Protein AF-A0AAE3VSH5-F1 (afdb_monomer_lite)

pLDDT: mean 86.26, std 16.63, range [45.56, 98.62]

Secondary structure (DSSP, 8-state):
---HHHHHHHHHHHHHHHHHHHHHHHHHHHHHHHHHHHHHHHTT--HHHHHHHHHHHHS-HHHHHHHHHHHHHHHHHTT-SPPP------------

Organism: NCBI:txid649198

Structure (mmCIF, N/CA/C/O backbone):
data_AF-A0AAE3VSH5-F1
#
_entry.id   AF-A0AAE3VSH5-F1
#
loop_
_atom_site.group_PDB
_atom_site.id
_atom_site.type_symbol
_atom_site.label_atom_id
_atom_site.label_alt_id
_atom_site.label_comp_id
_atom_site.label_asym_id
_atom_site.label_entity_id
_atom_site.label_seq_id
_atom_site.pdbx_PDB_ins_code
_atom_site.Cartn_x
_atom_site.Cartn_y
_atom_site.Cartn_z
_atom_site.occupancy
_atom_site.B_iso_or_equiv
_atom_site.auth_seq_id
_atom_site.auth_comp_id
_atom_site.auth_asym_id
_atom_site.auth_atom_id
_atom_site.pdbx_PDB_model_num
ATOM 1 N N . MET A 1 1 ? -21.389 8.449 44.165 1.00 45.56 1 MET A N 1
ATOM 2 C CA . MET A 1 1 ? -20.249 7.560 44.464 1.00 45.56 1 MET A CA 1
ATOM 3 C C . MET A 1 1 ? -19.735 7.010 43.144 1.00 45.56 1 MET A C 1
ATOM 5 O O . MET A 1 1 ? -20.367 6.116 42.600 1.00 45.56 1 MET A O 1
ATOM 9 N N . SER A 1 2 ? -18.686 7.604 42.566 1.00 55.66 2 SER A N 1
ATOM 10 C CA . SER A 1 2 ? -18.068 7.053 41.353 1.00 55.66 2 SER A CA 1
ATOM 11 C C . SER A 1 2 ? -17.207 5.868 41.776 1.00 55.66 2 SER A C 1
ATOM 13 O O . SER A 1 2 ? -16.251 6.038 42.534 1.00 55.66 2 SER A O 1
ATOM 15 N N . GLN A 1 3 ? -17.607 4.660 41.380 1.00 56.12 3 GLN A N 1
ATOM 16 C CA . GLN A 1 3 ? -16.827 3.456 41.634 1.00 56.12 3 GLN A CA 1
ATOM 17 C C . GLN A 1 3 ? -15.505 3.588 40.854 1.00 56.12 3 GLN A C 1
ATOM 19 O O . GLN A 1 3 ? -15.558 3.886 39.661 1.00 56.12 3 GLN A O 1
ATOM 24 N N . PRO A 1 4 ? -14.327 3.349 41.455 1.00 57.56 4 PRO A N 1
ATOM 25 C CA . PRO A 1 4 ? -13.033 3.535 40.782 1.00 57.56 4 PRO A CA 1
ATOM 26 C C . PRO A 1 4 ? -12.847 2.693 39.501 1.00 57.56 4 PRO A C 1
ATOM 28 O O . PRO A 1 4 ? -11.998 3.019 38.679 1.00 57.56 4 PRO A O 1
ATOM 31 N N . GLY A 1 5 ? -13.673 1.661 39.281 1.00 60.91 5 GLY A N 1
ATOM 32 C CA . GLY A 1 5 ? -13.725 0.900 38.025 1.00 60.91 5 GLY A CA 1
ATOM 33 C C . GLY A 1 5 ? -14.567 1.527 36.901 1.00 60.91 5 GLY A C 1
ATOM 34 O O . GLY A 1 5 ? -14.421 1.117 35.757 1.00 60.91 5 GLY A O 1
ATOM 35 N N . GLY A 1 6 ? -15.421 2.516 37.191 1.00 72.31 6 GLY A N 1
ATOM 36 C CA . GLY A 1 6 ? -16.300 3.153 36.200 1.00 72.31 6 GLY A CA 1
ATOM 37 C C . GLY A 1 6 ? -15.537 4.041 35.219 1.00 72.31 6 GLY A C 1
ATOM 38 O O . GLY A 1 6 ? -15.638 3.853 34.015 1.00 72.31 6 GLY A O 1
ATOM 39 N N . VAL A 1 7 ? -14.672 4.926 35.729 1.00 73.44 7 VAL A N 1
ATOM 40 C CA . VAL A 1 7 ? -13.873 5.840 34.886 1.00 73.44 7 VAL A CA 1
ATOM 41 C C . VAL A 1 7 ? -12.892 5.072 33.989 1.00 73.44 7 VAL A C 1
ATOM 43 O O . VAL A 1 7 ? -12.737 5.404 32.817 1.00 73.44 7 VAL A O 1
ATOM 46 N N . ALA A 1 8 ? -12.266 4.012 34.512 1.00 83.25 8 ALA A N 1
ATOM 47 C CA . ALA A 1 8 ? -11.374 3.155 33.731 1.00 83.25 8 ALA A CA 1
ATOM 48 C C . ALA A 1 8 ? -12.130 2.346 32.659 1.00 83.25 8 ALA A C 1
ATOM 50 O O . ALA A 1 8 ? -11.636 2.198 31.541 1.00 83.25 8 ALA A O 1
ATOM 51 N N . ALA A 1 9 ? -13.336 1.857 32.969 1.00 90.44 9 ALA A N 1
ATOM 52 C CA . ALA A 1 9 ? -14.181 1.153 32.006 1.00 90.44 9 ALA A CA 1
ATOM 53 C C . ALA A 1 9 ? -14.695 2.081 30.893 1.00 90.44 9 ALA A C 1
ATOM 55 O O . ALA A 1 9 ? -14.703 1.686 29.729 1.00 90.44 9 ALA A O 1
ATOM 56 N N . ASP A 1 1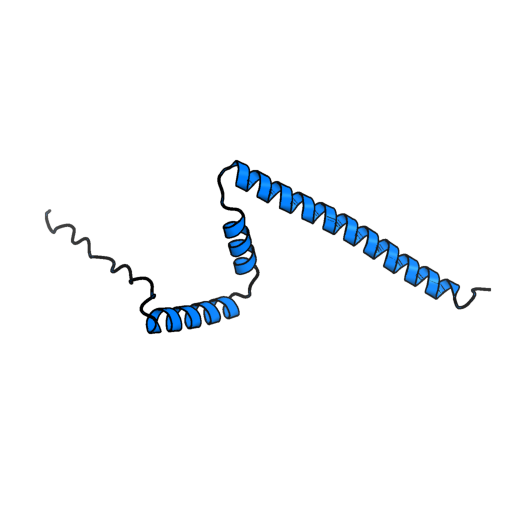0 ? -15.069 3.318 31.224 1.00 92.81 10 ASP A N 1
ATOM 57 C CA . ASP A 1 10 ? -15.532 4.303 30.242 1.00 92.81 10 ASP A CA 1
ATOM 58 C C . ASP A 1 10 ? -14.393 4.757 29.315 1.00 92.81 10 ASP A C 1
ATOM 60 O O . ASP A 1 10 ? -14.587 4.875 28.106 1.00 92.81 10 ASP A O 1
ATOM 64 N N . GLN A 1 11 ? -13.177 4.928 29.847 1.00 93.44 11 GLN A N 1
ATOM 65 C CA . GLN A 1 11 ? -11.999 5.231 29.033 1.00 93.44 11 GLN A CA 1
ATOM 66 C C . GLN A 1 11 ? -11.635 4.072 28.094 1.00 93.44 11 GLN A C 1
ATOM 68 O O . GLN A 1 11 ? -11.328 4.303 26.924 1.00 93.44 11 GLN A O 1
ATOM 73 N N . LEU A 1 12 ? -11.696 2.827 28.580 1.00 94.62 12 LEU A N 1
ATOM 74 C CA . LEU A 1 12 ? -11.484 1.643 27.748 1.00 94.62 12 LEU A CA 1
ATOM 75 C C . LEU A 1 12 ? -12.533 1.556 26.631 1.00 94.62 12 LEU A C 1
ATOM 77 O O . LEU A 1 12 ? -12.162 1.349 25.478 1.00 94.62 12 LEU A O 1
ATOM 81 N N . ARG A 1 13 ? -13.817 1.777 26.948 1.00 95.94 13 ARG A N 1
ATOM 82 C CA . ARG A 1 13 ? -14.902 1.804 25.955 1.00 95.94 13 ARG A CA 1
ATOM 83 C C . ARG A 1 13 ? -14.640 2.855 24.874 1.00 95.94 13 ARG A C 1
ATOM 85 O O . ARG A 1 13 ? -14.698 2.528 23.696 1.00 95.94 13 ARG A O 1
ATOM 92 N N . ALA A 1 14 ? -14.248 4.068 25.263 1.00 96.81 14 ALA A N 1
ATOM 93 C CA . ALA A 1 14 ? -13.931 5.132 24.313 1.00 96.81 14 ALA A CA 1
ATOM 94 C C . ALA A 1 14 ? -12.750 4.783 23.384 1.00 96.81 14 ALA A C 1
ATOM 96 O O . ALA A 1 14 ? -12.746 5.178 22.219 1.00 96.81 14 ALA A O 1
ATOM 97 N N . PHE A 1 15 ? -11.736 4.054 23.867 1.00 97.75 15 PHE A N 1
ATOM 98 C CA . PHE A 1 15 ? -10.660 3.565 22.999 1.00 97.75 15 PHE A CA 1
ATOM 99 C C . PHE A 1 15 ? -11.148 2.492 22.024 1.00 97.75 15 PHE A C 1
ATOM 101 O O . PHE A 1 15 ? -10.797 2.563 20.848 1.00 97.75 15 PHE A O 1
ATOM 108 N N . VAL A 1 16 ? -11.958 1.538 22.490 1.00 98.12 16 VAL A N 1
ATOM 109 C CA . VAL A 1 16 ? -12.511 0.464 21.650 1.00 98.12 16 VAL A CA 1
ATOM 110 C C . VAL A 1 16 ? -13.375 1.040 20.532 1.00 98.12 16 VAL A C 1
ATOM 112 O O . VAL A 1 16 ? -13.082 0.786 19.370 1.00 98.12 16 VAL A O 1
ATOM 115 N N . GLU A 1 17 ? -14.337 1.905 20.856 1.00 98.31 17 GLU A N 1
ATOM 116 C CA . GLU A 1 17 ? -15.232 2.528 19.866 1.00 98.31 17 GLU A CA 1
ATOM 117 C C . GLU A 1 17 ? -14.449 3.316 18.801 1.00 98.31 17 GLU A C 1
ATOM 119 O O . GLU A 1 17 ? -14.755 3.274 17.608 1.00 98.31 17 GLU A O 1
ATOM 124 N N . ARG A 1 18 ? -13.385 4.021 19.212 1.00 98.44 18 ARG A N 1
ATOM 125 C CA . ARG A 1 18 ? -12.506 4.732 18.272 1.00 98.44 18 ARG A CA 1
ATOM 126 C C . ARG A 1 18 ? -11.738 3.779 17.360 1.00 98.44 18 ARG 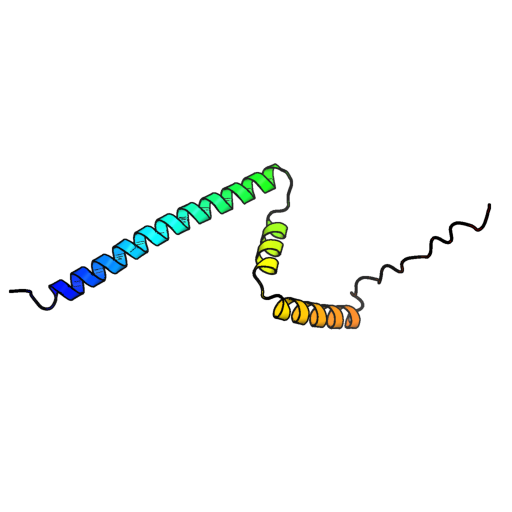A C 1
ATOM 128 O O . ARG A 1 18 ? -11.554 4.108 16.193 1.00 98.44 18 ARG A O 1
ATOM 135 N N . ILE A 1 19 ? -11.261 2.648 17.878 1.00 98.38 19 ILE A N 1
ATOM 136 C CA . ILE A 1 19 ? -10.538 1.644 17.086 1.00 98.38 19 ILE A CA 1
ATOM 137 C C . ILE A 1 19 ? -11.485 0.963 16.098 1.00 98.38 19 ILE A C 1
ATOM 139 O O . ILE A 1 19 ? -11.120 0.827 14.937 1.00 98.38 19 ILE A O 1
ATOM 143 N N . GLU A 1 20 ? -12.692 0.590 16.522 1.00 98.38 20 GLU A N 1
ATOM 144 C CA . GLU A 1 20 ? -13.698 -0.029 15.650 1.00 98.38 20 GLU A CA 1
ATOM 145 C C . GLU A 1 20 ? -14.029 0.877 14.464 1.00 98.38 20 GLU A C 1
ATOM 147 O O . GLU A 1 20 ? -13.938 0.446 13.316 1.00 98.38 20 GLU A O 1
ATOM 152 N N . LYS A 1 21 ? -14.267 2.167 14.724 1.00 98.50 21 LYS A N 1
ATOM 153 C CA . LYS A 1 21 ? -14.477 3.149 13.658 1.00 98.50 21 LYS A CA 1
ATOM 154 C C . LYS A 1 21 ? -13.281 3.239 12.699 1.00 98.50 21 LYS A C 1
ATOM 156 O O . LYS A 1 21 ? -13.460 3.286 11.486 1.00 98.50 21 LYS A O 1
ATOM 161 N N . LEU A 1 22 ? -12.055 3.265 13.226 1.00 98.62 22 LEU A N 1
ATOM 162 C CA . LEU A 1 22 ? -10.846 3.317 12.395 1.00 98.62 22 LEU A CA 1
ATOM 163 C C . LEU A 1 22 ? -10.654 2.039 11.563 1.00 98.62 22 LEU A C 1
ATOM 165 O O . LEU A 1 22 ? -10.159 2.117 10.441 1.00 98.62 22 LEU A O 1
ATOM 169 N N . GLU A 1 23 ? -11.034 0.872 12.083 1.00 98.50 23 GLU A N 1
ATOM 170 C CA . GLU A 1 23 ? -10.993 -0.389 11.335 1.00 98.50 23 GLU A CA 1
ATOM 171 C C . GLU A 1 23 ? -12.048 -0.418 10.215 1.00 98.50 23 GLU A C 1
ATOM 173 O O . GLU A 1 23 ? -11.736 -0.866 9.111 1.00 98.50 23 GLU A O 1
ATOM 178 N N . GLU A 1 24 ? -13.244 0.138 10.429 1.00 98.31 24 GLU A N 1
ATOM 179 C CA . GLU A 1 24 ? -14.252 0.319 9.370 1.00 98.31 24 GLU A CA 1
ATOM 180 C C . GLU A 1 24 ? -13.768 1.270 8.259 1.00 98.31 24 GLU A C 1
ATOM 182 O O . GLU A 1 24 ? -13.876 0.960 7.067 1.00 98.31 24 GLU A O 1
ATOM 187 N N . GLU A 1 25 ? -13.175 2.411 8.630 1.00 98.25 25 GLU A N 1
ATOM 188 C CA . GLU A 1 25 ? -12.594 3.370 7.677 1.00 98.25 25 GLU A CA 1
ATOM 189 C C . GLU A 1 25 ? -11.449 2.725 6.877 1.00 98.25 25 GLU A C 1
ATOM 191 O O . GLU A 1 25 ? -11.383 2.835 5.650 1.00 98.25 25 GLU A O 1
ATOM 196 N N . LYS A 1 26 ? -10.569 1.981 7.555 1.00 97.88 26 LYS A N 1
ATOM 197 C CA . LYS A 1 26 ? -9.476 1.224 6.931 1.00 97.88 26 LYS A CA 1
ATOM 198 C C . LYS A 1 26 ? -9.996 0.157 5.971 1.00 97.88 26 LYS A C 1
ATOM 200 O O . LYS A 1 26 ? -9.396 -0.028 4.912 1.00 97.88 26 LYS A O 1
ATOM 205 N N . GLN A 1 27 ? -11.079 -0.536 6.319 1.00 97.94 27 GLN A N 1
ATOM 206 C CA . GLN A 1 27 ? -11.696 -1.535 5.452 1.00 97.94 27 GLN A CA 1
ATOM 207 C C . GLN A 1 27 ? -12.275 -0.888 4.189 1.00 97.94 27 GLN A C 1
ATOM 209 O O . GLN A 1 27 ? -11.986 -1.357 3.092 1.00 97.94 27 GLN A O 1
ATOM 214 N N . THR A 1 28 ? -12.983 0.234 4.336 1.00 98.38 28 THR A N 1
ATOM 215 C CA . THR A 1 28 ? -13.514 1.016 3.205 1.00 98.38 28 THR A CA 1
ATOM 216 C C . THR A 1 28 ? -12.395 1.422 2.243 1.00 98.38 28 THR A C 1
ATOM 218 O O . THR A 1 28 ? -12.448 1.113 1.057 1.00 98.38 28 THR A O 1
ATOM 221 N N . ILE A 1 29 ? -11.306 1.996 2.766 1.00 98.31 29 ILE A N 1
ATOM 222 C CA . ILE A 1 29 ? -10.135 2.373 1.958 1.00 98.31 29 ILE A CA 1
ATOM 223 C C . ILE A 1 29 ? -9.498 1.146 1.288 1.00 98.31 29 ILE A C 1
ATOM 225 O O . ILE A 1 29 ? -9.025 1.216 0.152 1.00 98.31 29 ILE A O 1
ATOM 229 N N . ALA A 1 30 ? -9.433 0.010 1.988 1.00 98.06 30 ALA A N 1
ATOM 230 C CA . ALA A 1 30 ? -8.872 -1.214 1.432 1.00 98.06 30 ALA A CA 1
ATOM 231 C C . ALA A 1 30 ? -9.705 -1.747 0.260 1.00 98.06 30 ALA A C 1
ATOM 233 O O . ALA A 1 30 ? -9.125 -2.285 -0.686 1.00 98.06 30 ALA A O 1
ATOM 234 N N . ASP A 1 31 ? -11.027 -1.601 0.316 1.00 98.56 31 ASP A N 1
ATOM 235 C CA . ASP A 1 31 ? -11.930 -1.995 -0.761 1.00 98.56 31 ASP A CA 1
ATOM 236 C C . ASP A 1 31 ? -11.834 -1.032 -1.952 1.00 98.56 31 ASP A C 1
ATOM 238 O O . ASP A 1 31 ? -11.607 -1.502 -3.066 1.00 98.56 31 ASP A O 1
ATOM 242 N N . ASP A 1 32 ? -11.782 0.283 -1.721 1.00 98.62 32 ASP A N 1
ATOM 243 C CA . ASP A 1 32 ? -11.522 1.272 -2.781 1.00 98.62 32 ASP A CA 1
ATOM 244 C C . ASP A 1 32 ? -10.204 0.979 -3.527 1.00 98.62 32 ASP A C 1
ATOM 246 O O . ASP A 1 32 ? -10.124 1.012 -4.757 1.00 98.62 32 ASP A O 1
ATOM 250 N N . ILE A 1 33 ? -9.141 0.621 -2.795 1.00 98.38 33 ILE A N 1
ATOM 251 C CA . ILE A 1 33 ? -7.857 0.229 -3.396 1.00 98.38 33 ILE A CA 1
ATOM 252 C C . ILE A 1 33 ? -8.007 -1.033 -4.260 1.00 98.38 33 ILE A C 1
ATOM 254 O O . ILE A 1 33 ? -7.356 -1.142 -5.305 1.00 98.38 33 ILE A O 1
ATOM 258 N N . LYS A 1 34 ? -8.810 -2.018 -3.834 1.00 98.19 34 LYS A N 1
ATOM 259 C CA . LYS A 1 34 ? -9.049 -3.234 -4.630 1.00 98.19 34 LYS A CA 1
ATOM 260 C C . LYS A 1 34 ? -9.779 -2.896 -5.922 1.00 98.19 34 LYS A C 1
ATOM 262 O O . LYS A 1 34 ? -9.369 -3.418 -6.959 1.00 98.19 34 LYS A O 1
ATOM 267 N N . ASP A 1 35 ? -10.774 -2.020 -5.864 1.00 98.56 35 ASP A N 1
ATOM 268 C CA . ASP A 1 35 ? -11.558 -1.608 -7.026 1.00 98.56 35 ASP A CA 1
ATOM 269 C C . ASP A 1 35 ? -10.689 -0.884 -8.058 1.00 98.56 35 ASP A C 1
ATOM 271 O O . ASP A 1 35 ? -10.720 -1.242 -9.235 1.00 98.56 35 ASP A O 1
ATOM 275 N N . VAL A 1 36 ? -9.785 0.002 -7.625 1.00 98.56 36 VAL A N 1
ATOM 276 C CA . VAL A 1 36 ? -8.799 0.639 -8.521 1.00 98.56 36 VAL A CA 1
ATOM 277 C C . VAL A 1 36 ? -7.892 -0.394 -9.198 1.00 98.56 36 VAL A C 1
ATOM 279 O O . VAL A 1 36 ? -7.613 -0.307 -10.396 1.00 98.56 36 VAL A O 1
ATOM 282 N N . TYR A 1 37 ? -7.417 -1.408 -8.465 1.00 98.50 37 TYR A N 1
ATOM 283 C CA . TYR A 1 37 ? -6.633 -2.480 -9.086 1.00 98.50 37 TYR A CA 1
ATOM 284 C C . TYR A 1 37 ? -7.478 -3.334 -10.042 1.00 98.50 37 TYR A C 1
ATOM 286 O O . TYR A 1 37 ? -6.962 -3.781 -11.068 1.00 98.50 37 TYR A O 1
ATOM 294 N N . ALA A 1 38 ? -8.752 -3.576 -9.735 1.00 98.50 38 ALA A N 1
ATOM 295 C CA . ALA A 1 38 ? -9.658 -4.305 -10.615 1.00 98.50 38 ALA A CA 1
ATOM 296 C C . ALA A 1 38 ? -9.913 -3.532 -11.919 1.00 98.50 38 ALA A C 1
ATOM 298 O O . ALA A 1 38 ? -9.798 -4.113 -12.999 1.00 98.50 38 ALA A O 1
ATOM 299 N N . GLU A 1 39 ? -10.153 -2.224 -11.831 1.00 98.62 39 GLU A N 1
ATOM 300 C CA . GLU A 1 39 ? -10.273 -1.322 -12.976 1.00 98.62 39 GLU A CA 1
ATOM 301 C C . GLU A 1 39 ? -8.990 -1.315 -13.817 1.00 98.62 39 GLU A C 1
ATOM 303 O O . GLU A 1 39 ? -9.036 -1.500 -15.033 1.00 98.62 39 GLU A O 1
ATOM 308 N N . ALA A 1 40 ? -7.821 -1.180 -13.186 1.00 98.62 40 ALA A N 1
ATOM 309 C CA . ALA A 1 40 ? -6.544 -1.227 -13.893 1.00 98.62 40 ALA A CA 1
ATOM 310 C C . ALA A 1 40 ? -6.358 -2.559 -14.642 1.00 98.62 40 ALA A C 1
ATOM 312 O O . ALA A 1 40 ? -5.932 -2.576 -15.797 1.00 98.62 40 ALA A O 1
ATOM 313 N N . LYS A 1 41 ? -6.740 -3.682 -14.022 1.00 98.31 41 LYS A N 1
ATOM 314 C CA . LYS A 1 41 ? -6.710 -4.997 -14.673 1.00 98.31 41 LYS A CA 1
ATOM 315 C C . LYS A 1 41 ? -7.654 -5.063 -15.876 1.00 98.31 41 LYS A C 1
ATOM 317 O O . LYS A 1 41 ? -7.266 -5.606 -16.907 1.00 98.31 41 LYS A O 1
ATOM 322 N N . ALA A 1 42 ? -8.868 -4.523 -15.760 1.00 98.38 42 ALA A N 1
ATOM 323 C CA . ALA A 1 42 ? -9.837 -4.474 -16.857 1.00 98.38 42 ALA A CA 1
ATOM 324 C C . ALA A 1 42 ? -9.335 -3.619 -18.036 1.00 98.38 42 ALA A C 1
ATOM 326 O O . ALA A 1 42 ? -9.586 -3.958 -19.189 1.00 98.38 42 ALA A O 1
ATOM 327 N N . ASN A 1 43 ? -8.553 -2.578 -17.746 1.00 98.56 43 ASN A N 1
ATOM 328 C CA . ASN A 1 43 ? -7.884 -1.732 -18.736 1.00 98.56 43 ASN A CA 1
ATOM 329 C C . ASN A 1 43 ? -6.562 -2.319 -19.279 1.00 98.56 43 ASN A C 1
ATOM 331 O O . ASN A 1 43 ? -5.865 -1.660 -20.047 1.00 98.56 43 ASN A O 1
ATOM 335 N N . GLY A 1 44 ? -6.200 -3.552 -18.902 1.00 98.06 44 GLY A N 1
ATOM 336 C CA . GLY A 1 44 ? -5.039 -4.265 -19.447 1.00 98.06 44 GLY A CA 1
ATOM 337 C C . GLY A 1 44 ? -3.710 -4.034 -18.719 1.00 98.06 44 GLY A C 1
ATOM 338 O O . GLY A 1 44 ? -2.673 -4.485 -19.203 1.00 98.06 44 GLY A O 1
ATOM 339 N N . TYR A 1 45 ? -3.704 -3.377 -17.557 1.00 98.56 45 TYR A N 1
ATOM 340 C CA . TYR A 1 45 ? -2.487 -3.196 -16.762 1.00 98.56 45 TYR A CA 1
ATOM 341 C C . TYR A 1 45 ? -2.149 -4.431 -15.911 1.00 98.56 45 TYR A C 1
ATOM 343 O O . TYR A 1 45 ? -3.022 -5.084 -15.330 1.00 98.56 45 TYR A O 1
ATOM 351 N N . ASP A 1 46 ? -0.850 -4.710 -15.749 1.00 98.00 46 ASP A N 1
ATOM 352 C CA . ASP A 1 46 ? -0.371 -5.723 -14.806 1.00 98.00 46 ASP A CA 1
ATOM 353 C C . ASP A 1 46 ? -0.378 -5.176 -13.367 1.00 98.00 46 ASP A C 1
ATOM 355 O O . ASP A 1 46 ? 0.525 -4.468 -12.908 1.00 98.00 46 ASP A O 1
ATOM 359 N N . THR A 1 47 ? -1.409 -5.560 -12.617 1.00 97.88 47 THR A N 1
ATOM 360 C CA . THR A 1 47 ? -1.585 -5.145 -11.219 1.00 97.88 47 THR A CA 1
ATOM 361 C C . THR A 1 47 ? -0.489 -5.649 -10.274 1.00 97.88 47 THR A C 1
ATOM 363 O O . THR A 1 47 ? -0.240 -5.014 -9.246 1.00 97.88 47 THR A O 1
ATOM 366 N N . LYS A 1 48 ? 0.208 -6.751 -10.591 1.00 97.19 48 LYS A N 1
ATOM 367 C CA . LYS A 1 48 ? 1.336 -7.251 -9.789 1.00 97.19 48 LYS A CA 1
ATOM 368 C C . LYS A 1 48 ? 2.516 -6.292 -9.896 1.00 97.19 48 LYS A C 1
ATOM 370 O O . LYS A 1 48 ? 3.095 -5.932 -8.870 1.00 97.19 48 LYS A O 1
ATOM 375 N N . ILE A 1 49 ? 2.820 -5.833 -11.109 1.00 98.12 49 ILE A N 1
ATOM 376 C CA . ILE A 1 49 ? 3.866 -4.832 -11.347 1.00 98.12 49 ILE A CA 1
ATOM 377 C C . ILE A 1 49 ? 3.475 -3.490 -10.723 1.00 98.12 49 ILE A C 1
ATOM 379 O O . ILE A 1 49 ? 4.280 -2.884 -10.019 1.00 98.12 49 ILE A O 1
ATOM 383 N N . MET A 1 50 ? 2.217 -3.058 -10.850 1.00 98.00 50 MET A N 1
ATOM 384 C CA . MET A 1 50 ? 1.754 -1.828 -10.192 1.00 98.00 50 MET A CA 1
ATOM 385 C C . MET A 1 50 ? 1.933 -1.870 -8.666 1.00 98.00 50 MET A C 1
ATOM 387 O O . MET A 1 50 ? 2.376 -0.889 -8.071 1.00 98.00 50 MET A O 1
ATOM 391 N N . ARG A 1 51 ? 1.638 -3.001 -8.007 1.00 97.44 51 ARG A N 1
ATOM 392 C CA . ARG A 1 51 ? 1.884 -3.167 -6.560 1.00 97.44 51 ARG A CA 1
ATOM 393 C C . ARG A 1 51 ? 3.367 -3.053 -6.211 1.00 97.44 51 ARG A C 1
ATOM 395 O O . ARG A 1 51 ? 3.700 -2.451 -5.190 1.00 97.44 51 ARG A O 1
ATOM 402 N N . GLN A 1 52 ? 4.253 -3.593 -7.051 1.00 95.75 52 GLN A N 1
ATOM 403 C CA . GLN A 1 52 ? 5.698 -3.425 -6.879 1.00 95.75 52 GLN A CA 1
ATOM 404 C C . GLN A 1 52 ? 6.097 -1.952 -6.994 1.00 95.75 52 GLN A C 1
ATOM 406 O O . GLN A 1 52 ? 6.794 -1.462 -6.112 1.00 95.75 52 GLN A O 1
ATOM 411 N N . VAL A 1 53 ? 5.591 -1.229 -7.998 1.00 95.75 53 VAL A N 1
ATOM 412 C CA . VAL A 1 53 ? 5.841 0.212 -8.168 1.00 95.75 53 VAL A CA 1
ATOM 413 C C . VAL A 1 53 ? 5.357 1.005 -6.954 1.00 95.75 53 VAL A C 1
ATOM 415 O O . VAL A 1 53 ? 6.103 1.825 -6.427 1.00 95.75 53 VAL A O 1
ATOM 418 N N . VAL A 1 54 ? 4.145 0.746 -6.453 1.00 95.88 54 VAL A N 1
ATOM 419 C CA . VAL A 1 54 ? 3.628 1.420 -5.248 1.00 95.88 54 VAL A CA 1
ATOM 420 C C . VAL A 1 54 ? 4.519 1.144 -4.036 1.00 95.88 54 VAL A C 1
ATOM 422 O O . VAL A 1 54 ? 4.807 2.064 -3.275 1.00 95.88 54 VAL A O 1
ATOM 425 N N . ARG A 1 55 ? 4.992 -0.096 -3.859 1.00 93.44 55 ARG A N 1
ATOM 426 C CA . ARG A 1 55 ? 5.924 -0.444 -2.777 1.00 93.44 55 ARG A CA 1
ATOM 427 C C . ARG A 1 55 ? 7.255 0.290 -2.918 1.00 93.44 55 ARG A C 1
ATOM 429 O O . ARG A 1 55 ? 7.699 0.874 -1.939 1.00 93.44 55 ARG A O 1
ATOM 436 N N . LEU A 1 56 ? 7.846 0.298 -4.114 1.00 90.00 56 LEU A N 1
ATOM 437 C CA . LEU A 1 56 ? 9.082 1.034 -4.393 1.00 90.00 56 LEU A CA 1
ATOM 438 C C . LEU A 1 56 ? 8.903 2.515 -4.061 1.00 90.00 56 LEU A C 1
ATOM 440 O O . LEU A 1 56 ? 9.700 3.079 -3.329 1.00 90.00 56 LEU A O 1
ATOM 444 N N . ARG A 1 57 ? 7.799 3.130 -4.501 1.00 92.06 57 ARG A N 1
ATOM 445 C CA . ARG A 1 57 ? 7.499 4.549 -4.245 1.00 92.06 57 ARG A CA 1
ATOM 446 C C . ARG A 1 57 ? 7.300 4.897 -2.768 1.00 92.06 57 ARG A C 1
ATOM 448 O O . ARG A 1 57 ? 7.438 6.067 -2.432 1.00 92.06 57 ARG A O 1
ATOM 455 N N . LYS A 1 58 ? 6.966 3.922 -1.917 1.00 92.62 58 LYS A N 1
ATOM 456 C CA . LYS A 1 58 ? 6.853 4.099 -0.460 1.00 92.62 58 LYS A CA 1
ATOM 457 C C . LYS A 1 58 ? 8.197 4.024 0.267 1.00 92.62 58 LYS A C 1
ATOM 459 O O . LYS A 1 58 ? 8.267 4.484 1.399 1.00 92.62 58 LYS A O 1
ATOM 464 N N . GLN A 1 59 ? 9.219 3.420 -0.339 1.00 87.81 59 GLN A N 1
ATOM 465 C CA . GLN A 1 59 ? 10.555 3.341 0.254 1.00 87.81 59 GLN A CA 1
ATOM 466 C C . GLN A 1 59 ? 11.239 4.705 0.228 1.00 87.81 59 GLN A C 1
ATOM 468 O O . GLN A 1 59 ? 11.040 5.475 -0.723 1.00 87.81 59 GLN A O 1
ATOM 473 N N . ASP A 1 60 ? 12.069 4.956 1.241 1.00 90.94 60 ASP A N 1
ATOM 474 C CA . ASP A 1 60 ? 12.918 6.139 1.305 1.00 90.94 60 ASP A CA 1
ATOM 475 C C . ASP A 1 60 ? 13.834 6.229 0.074 1.00 90.94 60 ASP A C 1
ATOM 477 O O . ASP A 1 60 ? 14.271 5.218 -0.485 1.00 90.94 60 ASP A O 1
ATOM 481 N N . SER A 1 61 ? 14.082 7.453 -0.393 1.00 87.56 61 SER A N 1
ATOM 482 C CA . SER A 1 61 ? 14.852 7.665 -1.619 1.00 87.56 61 SER A CA 1
ATOM 483 C C . SER A 1 61 ? 16.320 7.281 -1.453 1.00 87.56 61 SER A C 1
ATOM 485 O O . SER A 1 61 ? 16.906 6.787 -2.414 1.00 87.56 61 SER A O 1
ATOM 487 N N . ALA A 1 62 ? 16.914 7.512 -0.281 1.00 89.69 62 ALA A N 1
ATOM 488 C CA . ALA A 1 62 ? 18.310 7.180 -0.031 1.00 89.69 62 ALA A CA 1
ATOM 489 C C . ALA A 1 62 ? 18.482 5.663 0.097 1.00 89.69 62 ALA A C 1
ATOM 491 O O . ALA A 1 62 ? 19.331 5.094 -0.585 1.00 89.69 62 ALA A O 1
ATOM 492 N N . GLU A 1 63 ? 17.607 4.996 0.861 1.00 89.50 63 GLU A N 1
ATOM 493 C CA . GLU A 1 63 ? 17.604 3.527 0.959 1.00 89.50 63 GLU A CA 1
ATOM 494 C C . GLU A 1 63 ? 17.431 2.864 -0.415 1.00 89.50 63 GLU A C 1
ATOM 496 O O . GLU A 1 63 ? 18.086 1.867 -0.722 1.00 89.50 63 GLU 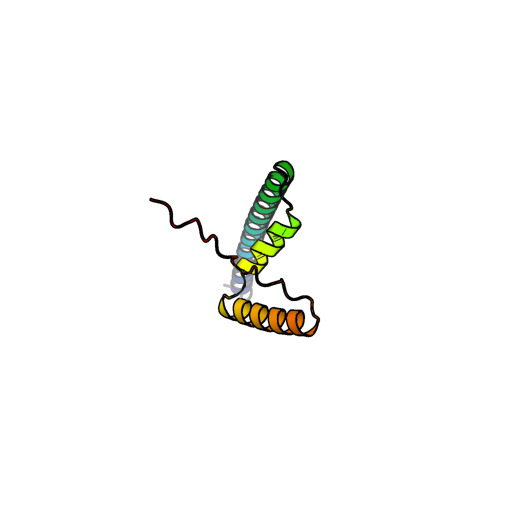A O 1
ATOM 501 N N . ARG A 1 64 ? 16.566 3.425 -1.272 1.00 88.69 64 ARG A N 1
ATOM 502 C CA . ARG A 1 64 ? 16.363 2.909 -2.631 1.00 88.69 64 ARG A CA 1
ATOM 503 C C . ARG A 1 64 ? 17.611 3.063 -3.495 1.00 88.69 64 ARG A C 1
ATOM 505 O O . ARG A 1 64 ? 17.985 2.108 -4.164 1.00 88.69 64 ARG A O 1
ATOM 512 N N . GLN A 1 65 ? 18.248 4.232 -3.474 1.00 89.81 65 GLN A N 1
ATOM 513 C CA . GLN A 1 65 ? 19.467 4.489 -4.249 1.00 89.81 65 GLN A CA 1
ATOM 514 C C . GLN A 1 65 ? 20.623 3.589 -3.802 1.00 89.81 65 GLN A C 1
ATOM 516 O O . GLN A 1 65 ? 21.349 3.063 -4.641 1.00 89.81 65 GLN A O 1
ATOM 521 N N . GLU A 1 66 ? 20.767 3.365 -2.495 1.00 91.44 66 GLU A N 1
ATOM 522 C CA . GLU A 1 66 ? 21.767 2.443 -1.955 1.00 91.44 66 GLU A CA 1
ATOM 523 C C . GLU A 1 66 ? 21.512 1.004 -2.426 1.00 91.44 66 GLU A C 1
ATOM 525 O O . GLU A 1 66 ? 22.422 0.340 -2.927 1.00 91.44 66 GLU A O 1
ATOM 530 N N . GLN A 1 67 ? 20.264 0.531 -2.337 1.00 88.75 67 GLN A N 1
ATOM 531 C CA . GLN A 1 67 ? 19.886 -0.798 -2.825 1.00 88.75 67 GLN A CA 1
ATOM 532 C C . GLN A 1 67 ? 20.090 -0.943 -4.337 1.00 88.75 67 GLN A C 1
ATOM 534 O O . GLN A 1 67 ? 20.567 -1.987 -4.779 1.00 88.75 67 GLN A O 1
ATOM 539 N N . GLU A 1 68 ? 19.754 0.080 -5.125 1.00 89.81 68 GLU A N 1
ATOM 540 C CA . GLU A 1 68 ? 19.970 0.096 -6.575 1.00 89.81 68 GLU A CA 1
ATOM 541 C C . GLU A 1 68 ? 21.464 0.023 -6.921 1.00 89.81 68 GLU A C 1
ATOM 543 O O . GLU A 1 68 ? 21.845 -0.793 -7.758 1.00 89.81 68 GLU A O 1
ATOM 548 N N . ALA A 1 69 ? 22.321 0.784 -6.232 1.00 92.38 69 ALA A N 1
ATOM 549 C CA . ALA A 1 69 ? 23.768 0.748 -6.444 1.00 92.38 69 ALA A CA 1
ATOM 550 C C . ALA A 1 69 ? 24.378 -0.625 -6.105 1.00 92.38 69 ALA A C 1
ATOM 552 O O . ALA A 1 69 ? 25.212 -1.147 -6.848 1.00 92.38 69 ALA A O 1
ATOM 553 N N . LEU A 1 70 ? 23.946 -1.241 -4.999 1.00 93.81 70 LEU A N 1
ATOM 554 C CA . LEU A 1 70 ? 24.387 -2.585 -4.617 1.00 93.81 70 LEU A CA 1
ATOM 555 C C . LEU A 1 70 ? 23.896 -3.653 -5.601 1.00 93.81 70 LEU A C 1
ATOM 557 O O . LEU A 1 70 ? 24.645 -4.568 -5.949 1.00 93.81 70 LEU A O 1
ATOM 561 N N . LEU A 1 71 ? 22.645 -3.541 -6.055 1.00 92.25 71 LEU A N 1
ATOM 562 C CA . LEU A 1 71 ? 22.069 -4.457 -7.032 1.00 92.25 71 LEU A CA 1
ATOM 563 C C . LEU A 1 71 ? 22.829 -4.391 -8.357 1.00 92.25 71 LEU A C 1
ATOM 565 O O . LEU A 1 71 ? 23.165 -5.439 -8.905 1.00 92.25 71 LEU A O 1
ATOM 569 N N . ASP A 1 72 ? 23.127 -3.185 -8.839 1.00 92.00 72 ASP A N 1
ATOM 570 C CA . ASP A 1 72 ? 23.880 -2.970 -10.073 1.00 92.00 72 ASP A CA 1
ATOM 571 C C . ASP A 1 72 ? 25.298 -3.551 -9.980 1.00 92.00 72 ASP A C 1
ATOM 573 O O . ASP A 1 72 ? 25.718 -4.309 -10.855 1.00 92.00 72 ASP A O 1
ATOM 577 N N . LEU A 1 73 ? 25.993 -3.327 -8.857 1.00 92.44 73 LEU A N 1
ATOM 578 C CA . LEU A 1 73 ? 27.303 -3.930 -8.590 1.00 92.44 73 LEU 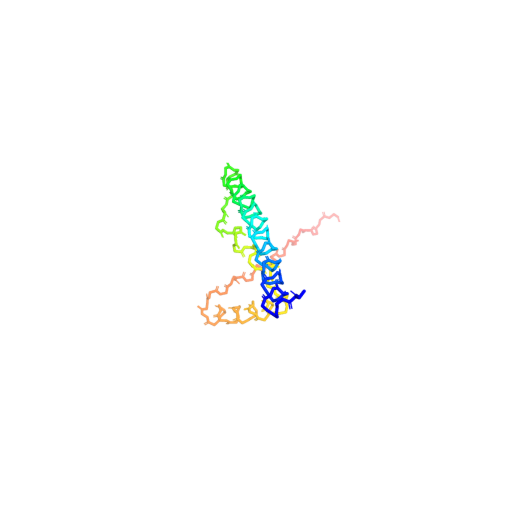A CA 1
ATOM 579 C C . LEU A 1 73 ? 27.259 -5.466 -8.680 1.00 92.44 73 LEU A C 1
ATOM 581 O O . LEU A 1 73 ? 28.133 -6.085 -9.294 1.00 92.44 73 LEU A O 1
ATOM 585 N N . TYR A 1 74 ? 26.244 -6.095 -8.084 1.00 94.06 74 TYR A N 1
ATOM 586 C CA . TYR A 1 74 ? 26.082 -7.549 -8.135 1.00 94.06 74 TYR A CA 1
ATOM 587 C C . TYR A 1 74 ? 25.673 -8.050 -9.520 1.00 94.06 74 TYR A C 1
ATOM 589 O O . TYR A 1 74 ? 26.199 -9.064 -9.976 1.00 94.06 74 TYR A O 1
ATOM 597 N N . MET A 1 75 ? 24.791 -7.343 -10.226 1.00 93.50 75 MET A N 1
ATOM 598 C CA . MET A 1 75 ? 24.432 -7.678 -11.604 1.00 93.50 75 MET A CA 1
ATOM 599 C C . MET A 1 75 ? 25.647 -7.598 -12.528 1.00 93.50 75 MET A C 1
ATOM 601 O O . MET A 1 75 ? 25.857 -8.510 -13.328 1.00 93.50 75 MET A O 1
ATOM 605 N N . HIS A 1 76 ? 26.483 -6.571 -12.381 1.00 91.88 76 HIS A N 1
ATOM 606 C CA . HIS A 1 76 ? 27.734 -6.437 -13.120 1.00 91.88 76 HIS A CA 1
ATOM 607 C C . HIS A 1 76 ? 28.693 -7.597 -12.827 1.00 91.88 76 HIS A C 1
ATOM 609 O O . HIS A 1 76 ? 29.202 -8.224 -13.754 1.00 91.88 76 HIS A O 1
ATOM 615 N N . ALA A 1 77 ? 28.890 -7.947 -11.552 1.00 92.81 77 ALA A N 1
ATOM 616 C CA . ALA A 1 77 ? 29.736 -9.077 -11.163 1.00 92.81 77 ALA A CA 1
ATOM 617 C C . ALA A 1 77 ? 29.248 -10.426 -11.729 1.00 92.81 77 ALA A C 1
ATOM 619 O O . ALA A 1 77 ? 30.059 -11.308 -12.005 1.00 92.81 77 ALA A O 1
ATOM 620 N N . LEU A 1 78 ? 27.935 -10.582 -11.921 1.00 95.12 78 LEU A N 1
ATOM 621 C CA . LEU A 1 78 ? 27.316 -11.782 -12.490 1.00 95.12 78 LEU A CA 1
ATOM 622 C C . LEU A 1 78 ? 27.182 -11.743 -14.024 1.00 95.12 78 LEU A C 1
ATOM 624 O O . LEU A 1 78 ? 26.640 -12.683 -14.602 1.00 95.12 78 LEU A O 1
ATOM 628 N N . GLY A 1 79 ? 27.636 -10.677 -14.694 1.00 90.56 79 GLY A N 1
ATOM 629 C CA . GLY A 1 79 ? 27.465 -10.505 -16.143 1.00 90.56 79 GLY A CA 1
ATOM 630 C C . GLY A 1 79 ? 26.005 -10.311 -16.578 1.00 90.56 79 GLY A C 1
ATOM 631 O O . GLY A 1 79 ? 25.668 -10.523 -17.739 1.00 90.56 79 GLY A O 1
ATOM 632 N N . MET A 1 80 ? 25.132 -9.930 -15.643 1.00 89.56 80 MET A N 1
ATOM 633 C CA . MET A 1 80 ? 23.705 -9.659 -15.851 1.00 89.56 80 MET A CA 1
ATOM 634 C C . MET A 1 80 ? 23.395 -8.159 -15.934 1.00 89.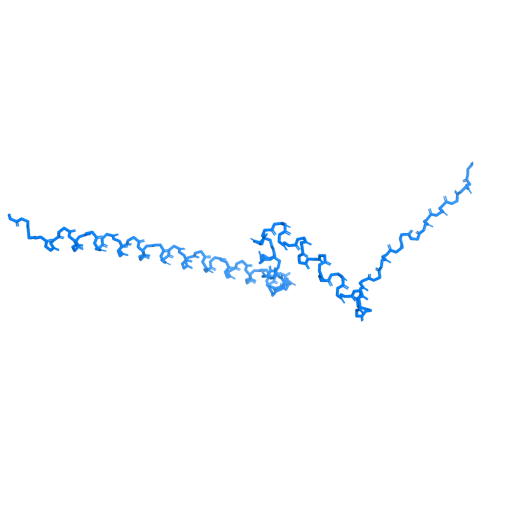56 80 MET A C 1
ATOM 636 O O . MET A 1 80 ? 22.223 -7.786 -16.008 1.00 89.56 80 MET A O 1
ATOM 640 N N . ALA A 1 81 ? 24.416 -7.297 -15.873 1.00 78.94 81 ALA A N 1
ATOM 641 C CA . ALA A 1 81 ? 24.232 -5.859 -15.999 1.00 78.94 81 ALA A CA 1
ATOM 642 C C . ALA A 1 81 ? 23.537 -5.536 -17.322 1.00 78.94 81 ALA A C 1
ATOM 644 O O . ALA A 1 81 ? 23.831 -6.121 -18.370 1.00 78.94 81 ALA A O 1
ATOM 645 N N . ARG A 1 82 ? 22.591 -4.597 -17.260 1.00 68.81 82 ARG A N 1
ATOM 646 C CA . ARG A 1 82 ? 21.949 -4.084 -18.464 1.00 68.81 82 ARG A CA 1
ATOM 647 C C . ARG A 1 82 ? 23.060 -3.502 -19.343 1.00 68.81 82 ARG A C 1
ATOM 649 O O . ARG A 1 82 ? 23.837 -2.701 -18.822 1.00 68.81 82 ARG A O 1
ATOM 656 N N . PRO A 1 83 ? 23.167 -3.884 -20.629 1.00 64.38 83 PRO A N 1
ATOM 657 C CA . PRO A 1 83 ? 24.136 -3.247 -21.503 1.00 64.38 83 PRO A CA 1
ATOM 658 C C . PRO A 1 83 ? 23.877 -1.745 -21.447 1.00 64.38 83 PRO A C 1
ATOM 660 O O . PRO A 1 83 ? 22.722 -1.316 -21.572 1.00 64.38 83 PRO A O 1
ATOM 663 N N . ALA A 1 84 ? 24.930 -0.966 -21.190 1.00 60.53 84 ALA A N 1
ATOM 664 C CA . ALA A 1 84 ? 24.869 0.467 -21.402 1.00 60.53 84 ALA A CA 1
ATOM 665 C C . ALA A 1 84 ? 24.354 0.643 -22.830 1.00 60.53 84 ALA A C 1
ATOM 667 O O . ALA A 1 84 ? 24.921 0.076 -23.765 1.00 60.53 84 ALA A O 1
ATOM 668 N N . ILE A 1 85 ? 23.215 1.314 -22.989 1.00 62.16 85 ILE A N 1
ATOM 669 C CA . ILE A 1 85 ? 22.814 1.757 -24.315 1.00 62.16 85 ILE A CA 1
ATOM 670 C C . ILE A 1 85 ? 23.875 2.794 -24.662 1.00 62.16 85 ILE A C 1
ATOM 672 O O . ILE A 1 85 ? 23.851 3.901 -24.135 1.00 62.16 85 ILE A O 1
ATOM 676 N N . GLU A 1 86 ? 24.884 2.376 -25.420 1.00 57.56 86 GLU A N 1
ATOM 677 C CA . GLU A 1 86 ? 25.790 3.295 -26.081 1.00 57.56 86 GLU A CA 1
ATOM 678 C C . GLU A 1 86 ? 24.890 4.120 -27.001 1.00 57.56 86 GLU A C 1
ATOM 680 O O . GLU A 1 86 ? 24.274 3.578 -27.921 1.00 57.56 86 GLU A O 1
ATOM 685 N N . ASP A 1 87 ? 24.711 5.402 -26.674 1.00 54.84 87 ASP A N 1
ATOM 686 C CA . ASP A 1 87 ? 24.122 6.378 -27.584 1.0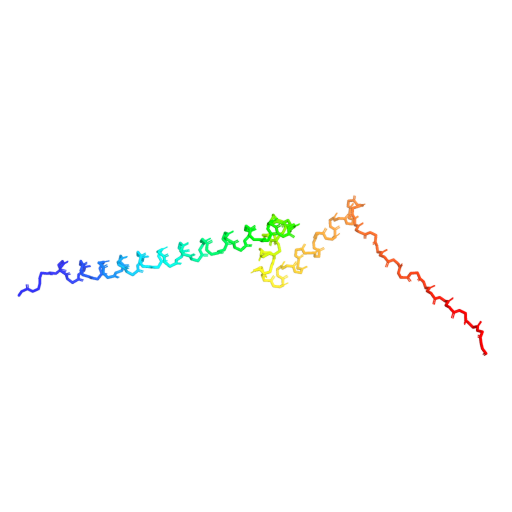0 54.84 87 ASP A CA 1
ATOM 687 C C . ASP A 1 87 ? 25.043 6.448 -28.809 1.00 54.84 87 ASP A C 1
ATOM 689 O O . ASP A 1 87 ? 26.000 7.225 -28.859 1.00 54.84 87 ASP A O 1
ATOM 693 N N . ASP A 1 88 ? 24.796 5.550 -29.761 1.00 51.81 88 ASP A N 1
ATOM 694 C CA . ASP A 1 88 ? 25.507 5.481 -31.023 1.00 51.81 88 ASP A CA 1
ATOM 695 C C . ASP A 1 88 ? 25.219 6.779 -31.781 1.00 51.81 88 ASP A C 1
ATOM 697 O O . ASP A 1 88 ? 24.071 7.185 -32.000 1.00 51.81 88 ASP A O 1
ATOM 701 N N . GLN A 1 89 ? 26.294 7.496 -32.072 1.00 50.97 89 GLN A N 1
ATOM 702 C CA . GLN A 1 89 ? 26.282 8.862 -32.557 1.00 50.97 89 GLN A CA 1
ATOM 703 C C . GLN A 1 89 ? 25.551 8.931 -33.899 1.00 50.97 89 GLN A C 1
ATOM 705 O O . GLN A 1 89 ? 26.042 8.446 -34.916 1.00 50.97 89 GLN A O 1
ATOM 710 N N . ALA A 1 90 ? 24.405 9.612 -33.941 1.00 51.69 90 ALA A N 1
ATOM 711 C CA . ALA A 1 90 ? 23.863 10.103 -35.199 1.00 51.69 90 ALA A CA 1
ATOM 712 C C . ALA A 1 90 ? 24.703 11.308 -35.655 1.00 51.69 90 ALA A C 1
ATOM 714 O O . ALA A 1 90 ? 24.289 12.462 -35.540 1.00 51.69 90 ALA A O 1
ATOM 715 N N . GLU A 1 91 ? 25.894 11.032 -36.193 1.00 54.81 91 GLU A N 1
ATOM 716 C CA . GLU A 1 91 ? 26.532 11.896 -37.182 1.00 54.81 91 GLU A CA 1
ATOM 717 C C . GLU A 1 91 ? 25.609 11.982 -38.409 1.00 54.81 91 GLU A C 1
ATOM 719 O O . GLU A 1 91 ? 25.800 11.320 -39.429 1.00 54.81 91 GLU A O 1
ATOM 724 N N . THR A 1 92 ? 24.567 12.812 -38.343 1.00 54.50 92 THR A N 1
ATOM 725 C CA . THR A 1 92 ? 23.912 13.286 -39.559 1.00 54.50 92 THR A CA 1
ATOM 726 C C . THR A 1 92 ? 24.773 14.397 -40.134 1.00 54.50 92 THR A C 1
ATOM 728 O O . THR A 1 92 ? 24.631 15.564 -39.784 1.00 54.50 92 THR A O 1
ATOM 731 N N . SER A 1 93 ? 25.695 13.976 -40.994 1.00 50.69 93 SER A N 1
ATOM 732 C CA . SER A 1 93 ? 26.050 14.635 -42.246 1.00 50.69 93 SER A CA 1
ATOM 733 C C . SER A 1 93 ? 26.155 16.163 -42.197 1.00 50.69 93 SER A C 1
ATOM 735 O O . SER A 1 93 ? 25.188 16.896 -42.394 1.00 50.69 93 SER A O 1
ATOM 737 N N . SER A 1 94 ? 27.403 16.622 -42.128 1.00 54.75 94 SER A N 1
ATOM 738 C CA . SER A 1 94 ? 27.886 17.678 -43.021 1.00 54.75 94 SER A CA 1
ATOM 739 C C . SER A 1 94 ? 27.275 17.496 -44.421 1.00 54.75 94 SER A C 1
ATOM 741 O O . SER A 1 94 ? 27.566 16.504 -45.087 1.00 54.75 94 SER A O 1
ATOM 743 N N . ALA A 1 95 ? 26.356 18.380 -44.812 1.00 53.69 95 ALA A N 1
ATOM 744 C CA . ALA A 1 95 ? 25.978 18.688 -46.194 1.00 53.69 95 ALA A CA 1
ATOM 745 C C . ALA A 1 95 ? 24.928 19.815 -46.206 1.00 53.69 95 ALA A C 1
ATOM 747 O O . ALA A 1 95 ? 23.728 19.565 -46.322 1.00 53.69 95 ALA A O 1
ATOM 748 N N . ALA A 1 96 ? 25.397 21.057 -46.093 1.00 46.00 96 ALA A N 1
ATOM 749 C CA . ALA A 1 96 ? 24.770 22.236 -46.688 1.00 46.00 96 ALA A CA 1
ATOM 750 C C . ALA A 1 96 ? 25.859 23.279 -46.954 1.00 46.00 96 ALA A C 1
ATOM 752 O O . ALA A 1 96 ? 26.637 23.552 -46.012 1.00 46.00 96 ALA A O 1
#

Radius of gyration: 27.27 Å; chains: 1; bounding box: 50×34×91 Å

Sequence (96 aa):
MSQPGGVAADQLRAFVERIEKLEEEKQTIADDIKDVYAEAKANGYDTKIMRQVVRLRKQDSAERQEQEALLDLYMHALGMARPAIEDDQAETSSAA

Foldseek 3Di:
DPDPVNVVVVVVVVVVVVVVVVVVVVVVVVVVVVVVLVVCVVVPDDSVVVVVVVVLVPDDPVVSVVVVVVVQVVCVVVVNHDPDPPPPDPPPDDDD

InterPro domains:
  IPR018753 GapR-like [MF_00797] (3-80)
  IPR046367 GapR-like, DNA-binding domain [NF010247] (4-80)
  IPR046367 GapR-like, DNA-binding domain [PF10073] (8-79)